Protein AF-A0A8X6YW77-F1 (afdb_monomer_lite)

Foldseek 3Di:
DVAAQLNVQVVVCVVVV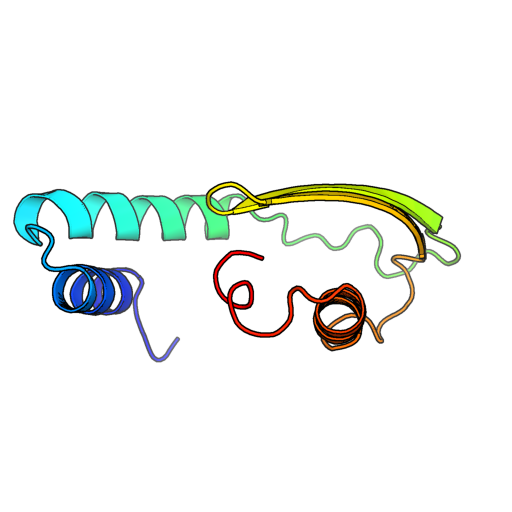HDSVPGSVVRRVVVVVVVVPPDPDPVPQPDPFQKDKDWDWDDDDPDTDTDIDIDGPNDPPPPVVVLVVCVVVVNNPPCPVVD

pLDDT: mean 78.84, std 16.11, range [38.5, 97.5]

Structure (mmCIF, N/CA/C/O backbone):
data_AF-A0A8X6YW77-F1
#
_entry.id   AF-A0A8X6YW77-F1
#
loop_
_atom_site.group_PDB
_atom_site.id
_atom_site.type_symbol
_atom_site.label_atom_id
_atom_site.label_alt_id
_atom_site.label_comp_id
_atom_site.label_asym_id
_atom_site.label_entity_id
_atom_site.label_seq_id
_atom_site.pdbx_PDB_ins_code
_atom_site.Cartn_x
_atom_site.Cartn_y
_atom_site.Cartn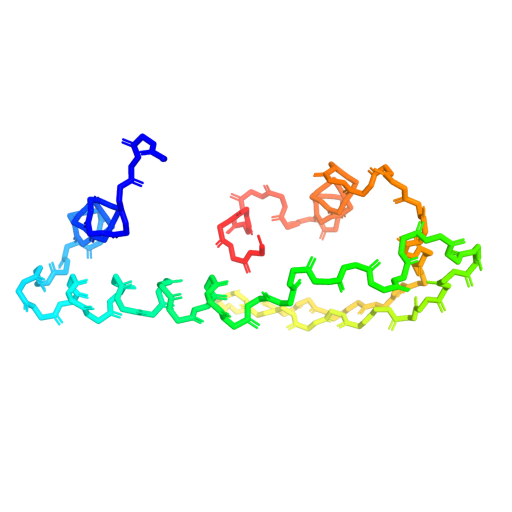_z
_atom_site.occupancy
_atom_site.B_iso_or_equiv
_atom_site.auth_seq_id
_atom_site.auth_comp_id
_atom_site.auth_asym_id
_atom_site.auth_atom_id
_atom_site.pdbx_PDB_model_num
ATOM 1 N N . SER A 1 1 ? 1.905 16.023 9.428 1.00 56.31 1 SER A N 1
ATOM 2 C CA . SER A 1 1 ? 0.939 15.351 8.540 1.00 56.31 1 SER A CA 1
ATOM 3 C C . SER A 1 1 ? -0.463 15.695 9.010 1.00 56.31 1 SER A C 1
ATOM 5 O O . SER A 1 1 ? -0.633 15.835 10.214 1.00 56.31 1 SER A O 1
ATOM 7 N N . LEU A 1 2 ? -1.422 15.894 8.102 1.00 80.44 2 LEU A N 1
ATOM 8 C CA . LEU A 1 2 ? -2.804 16.277 8.447 1.00 80.44 2 LEU A CA 1
ATOM 9 C C . LEU A 1 2 ? -3.662 15.090 8.928 1.00 80.44 2 LEU A C 1
ATOM 11 O O . LEU A 1 2 ? -4.715 15.318 9.507 1.00 80.44 2 LEU A O 1
ATOM 15 N N . ILE A 1 3 ? -3.201 13.854 8.708 1.00 90.88 3 ILE A N 1
ATOM 16 C CA . ILE A 1 3 ? -3.875 12.609 9.101 1.00 90.88 3 ILE A CA 1
ATOM 17 C C . ILE A 1 3 ? -2.856 11.716 9.820 1.00 90.88 3 ILE A C 1
ATOM 19 O O . ILE A 1 3 ? -1.721 11.576 9.345 1.00 90.88 3 ILE A O 1
ATOM 23 N N . THR A 1 4 ? -3.231 11.142 10.965 1.00 94.88 4 THR A N 1
ATOM 24 C CA . THR A 1 4 ? -2.408 10.161 11.692 1.00 94.88 4 THR A CA 1
ATOM 25 C C . THR A 1 4 ? -2.695 8.728 11.221 1.00 94.88 4 THR A C 1
ATOM 27 O O . THR A 1 4 ? -3.786 8.458 10.715 1.00 94.88 4 THR A O 1
ATOM 30 N N . PRO A 1 5 ? -1.753 7.778 11.394 1.00 95.06 5 PRO A N 1
ATOM 31 C CA . PRO A 1 5 ? -2.000 6.363 11.106 1.00 95.06 5 PRO A CA 1
ATOM 32 C C . PRO A 1 5 ? -3.250 5.802 11.794 1.00 95.06 5 PRO A C 1
ATOM 34 O O . PRO A 1 5 ? -3.942 4.972 11.219 1.00 95.06 5 PRO A O 1
ATOM 37 N N . GLU A 1 6 ? -3.560 6.281 12.998 1.00 96.81 6 GLU A N 1
ATOM 38 C CA . GLU A 1 6 ? -4.744 5.886 13.761 1.00 96.81 6 GLU A CA 1
ATOM 39 C C . GLU A 1 6 ? -6.033 6.393 13.102 1.00 96.81 6 GLU A C 1
ATOM 41 O O . GLU A 1 6 ? -6.948 5.608 12.893 1.00 96.81 6 GLU A O 1
ATOM 46 N N . GLN A 1 7 ? -6.076 7.660 12.676 1.00 95.69 7 GLN A N 1
ATOM 47 C CA . GLN A 1 7 ? -7.232 8.230 11.967 1.00 95.69 7 GLN A CA 1
ATOM 48 C C . GLN A 1 7 ? -7.493 7.527 10.626 1.00 95.69 7 GLN A C 1
ATOM 50 O O . GLN A 1 7 ? -8.641 7.301 10.238 1.00 95.69 7 GLN A O 1
ATOM 55 N N . PHE A 1 8 ? -6.424 7.152 9.917 1.00 95.31 8 PHE A N 1
ATOM 56 C CA . PHE A 1 8 ? -6.536 6.331 8.713 1.00 95.31 8 PHE A CA 1
ATOM 57 C C . PHE A 1 8 ? -7.075 4.931 9.036 1.00 95.31 8 PHE A C 1
ATOM 59 O O . PHE A 1 8 ? -7.979 4.449 8.360 1.00 95.31 8 PHE A O 1
ATOM 66 N N . ALA A 1 9 ? -6.543 4.286 10.078 1.00 95.69 9 ALA A N 1
ATOM 67 C CA . ALA A 1 9 ? -6.954 2.948 10.482 1.00 95.69 9 ALA A CA 1
ATOM 68 C C . ALA A 1 9 ? -8.411 2.892 10.968 1.00 95.69 9 ALA A C 1
ATOM 70 O O . ALA A 1 9 ? -9.089 1.909 10.686 1.00 95.69 9 ALA A O 1
ATOM 71 N N . GLU A 1 10 ? -8.897 3.927 11.659 1.00 96.69 10 GLU A N 1
ATOM 72 C CA . GLU A 1 10 ? -10.306 4.069 12.050 1.00 96.69 10 GLU A CA 1
ATOM 73 C C . GLU A 1 10 ? -11.212 4.112 10.817 1.00 96.69 10 GLU A C 1
ATOM 75 O O . GLU A 1 10 ? -12.107 3.283 10.693 1.00 96.69 10 GLU A O 1
ATOM 80 N N . THR A 1 11 ? -10.906 4.992 9.858 1.00 95.38 11 THR A N 1
ATOM 81 C CA . THR A 1 11 ? -11.675 5.107 8.606 1.00 95.38 11 THR A CA 1
ATOM 82 C C . THR A 1 11 ? -11.670 3.789 7.823 1.00 95.38 11 THR A C 1
ATOM 84 O O . THR A 1 11 ? -12.705 3.346 7.340 1.00 95.38 11 THR A O 1
ATOM 87 N N . LEU A 1 12 ? -10.516 3.117 7.744 1.00 93.38 12 LEU A N 1
ATOM 88 C CA . LEU A 1 12 ? -10.389 1.824 7.072 1.00 93.38 12 LEU A CA 1
ATOM 89 C C . LEU A 1 12 ? -11.200 0.717 7.762 1.00 93.38 12 LEU A C 1
ATOM 91 O O . LEU A 1 12 ? -11.740 -0.156 7.085 1.00 93.38 12 LEU A O 1
ATOM 95 N N . CYS A 1 13 ? -11.261 0.716 9.097 1.00 95.06 13 CYS A N 1
ATOM 96 C CA . CYS A 1 13 ? -12.082 -0.245 9.829 1.00 95.06 13 CYS A CA 1
ATOM 97 C C . CYS A 1 13 ? -13.572 0.014 9.602 1.00 95.06 13 CYS A C 1
ATOM 99 O O . CYS A 1 13 ? -14.308 -0.952 9.420 1.00 95.06 13 CYS A O 1
ATOM 101 N N . ASP A 1 14 ? -13.990 1.280 9.561 1.00 95.62 14 ASP A N 1
ATOM 102 C CA . ASP A 1 14 ? -15.373 1.661 9.265 1.00 95.62 14 ASP A CA 1
ATOM 103 C C . ASP A 1 14 ? -15.773 1.260 7.833 1.00 95.62 14 ASP A C 1
ATOM 105 O O . ASP A 1 14 ? -16.817 0.643 7.643 1.00 95.62 14 ASP A O 1
ATOM 109 N N . ASP A 1 15 ? -14.926 1.517 6.829 1.00 94.94 15 ASP A N 1
ATOM 110 C CA . ASP A 1 15 ? -15.203 1.178 5.421 1.00 94.94 15 ASP A CA 1
ATOM 111 C C . ASP A 1 15 ? -15.303 -0.338 5.160 1.00 94.94 15 ASP A C 1
ATOM 113 O O . ASP A 1 15 ? -15.968 -0.776 4.217 1.00 94.94 15 ASP A O 1
ATOM 117 N N . LEU A 1 16 ? -14.598 -1.145 5.960 1.00 93.31 16 LEU A N 1
ATOM 118 C CA . LEU A 1 16 ? -14.513 -2.602 5.815 1.00 93.31 16 LEU A CA 1
ATOM 119 C C . LEU A 1 16 ? -15.343 -3.371 6.856 1.00 93.31 16 LEU A C 1
ATOM 121 O O . LEU A 1 16 ? -15.238 -4.599 6.912 1.00 93.31 16 LEU A O 1
ATOM 125 N N . ASP A 1 17 ? -16.130 -2.674 7.681 1.00 94.44 17 ASP A N 1
ATOM 126 C CA . ASP A 1 17 ? -16.919 -3.243 8.781 1.00 94.44 17 ASP A CA 1
ATOM 127 C C . ASP A 1 17 ? -16.081 -4.119 9.753 1.00 94.44 17 ASP A C 1
ATOM 129 O O . ASP A 1 17 ? -16.495 -5.202 10.183 1.00 94.44 17 ASP A O 1
ATOM 133 N N . LEU A 1 18 ? -14.868 -3.671 10.107 1.00 93.00 18 LEU A N 1
ATOM 134 C CA . LEU A 1 18 ? -13.938 -4.387 10.995 1.00 93.00 18 LEU A CA 1
ATOM 135 C C . LEU A 1 18 ? -14.020 -3.903 12.457 1.00 93.00 18 LEU A C 1
ATOM 137 O O . LEU A 1 18 ? -14.194 -2.713 12.699 1.00 93.00 18 LEU A O 1
ATOM 141 N N . PRO A 1 19 ? -13.798 -4.773 13.467 1.00 95.31 19 PRO A N 1
ATOM 142 C CA . PRO A 1 19 ? -13.767 -4.373 14.880 1.00 95.31 19 PRO A CA 1
ATOM 143 C C . PRO A 1 19 ? -12.624 -3.383 15.215 1.00 95.31 19 PRO A C 1
ATOM 145 O O . PRO A 1 19 ? -11.465 -3.800 15.339 1.00 95.31 19 PRO A O 1
ATOM 148 N N . PRO A 1 20 ? -12.897 -2.088 15.468 1.00 92.94 20 PRO A N 1
ATOM 149 C CA . PRO A 1 20 ? -11.839 -1.077 15.559 1.00 92.94 20 PRO A CA 1
ATOM 150 C C . PRO A 1 20 ? -10.903 -1.305 16.753 1.00 92.94 20 PRO A C 1
ATOM 152 O O . PRO A 1 20 ? -9.690 -1.150 16.633 1.00 92.94 20 PRO A O 1
ATOM 155 N N . LEU A 1 21 ? -11.434 -1.785 17.885 1.00 94.44 21 LEU A N 1
ATOM 156 C CA . LEU A 1 21 ? -10.648 -2.094 19.088 1.00 94.44 21 LEU A CA 1
ATOM 157 C C . LEU A 1 21 ? -9.564 -3.157 18.852 1.00 94.44 21 LEU A C 1
ATOM 159 O O . LEU A 1 21 ? -8.563 -3.179 19.565 1.00 94.44 21 LEU A O 1
ATOM 163 N N . SER A 1 22 ? -9.766 -4.045 17.877 1.00 92.50 22 SER A N 1
ATOM 164 C CA . SER A 1 22 ? -8.822 -5.116 17.553 1.00 92.50 22 SER A CA 1
ATOM 165 C C . SER A 1 22 ? -7.848 -4.720 16.445 1.00 92.50 22 SER A C 1
ATOM 167 O O . SER A 1 22 ? -6.688 -5.123 16.491 1.00 92.50 22 SER A O 1
ATOM 169 N N . PHE A 1 23 ? -8.301 -3.945 15.458 1.00 94.50 23 PHE A N 1
ATOM 170 C CA . PHE A 1 23 ? -7.547 -3.714 14.224 1.00 94.50 23 PHE A CA 1
ATOM 171 C C . PHE A 1 23 ? -6.831 -2.362 14.173 1.00 94.50 23 PHE A C 1
ATOM 173 O O . PHE A 1 23 ? -5.710 -2.308 13.665 1.00 94.50 23 PHE A O 1
ATOM 180 N N . VAL A 1 24 ? -7.396 -1.296 14.753 1.00 97.06 24 VAL A N 1
ATOM 181 C CA . VAL A 1 24 ? -6.794 0.051 14.709 1.00 97.06 24 VAL A CA 1
ATOM 182 C C . VAL A 1 24 ? -5.359 0.072 15.255 1.00 97.06 24 VAL A C 1
ATOM 184 O O . VAL A 1 24 ? -4.479 0.571 14.547 1.00 97.06 24 VAL A O 1
ATOM 187 N N . PRO A 1 25 ? -5.050 -0.515 16.435 1.00 97.50 25 PRO A N 1
ATOM 188 C CA . PRO A 1 25 ? -3.688 -0.487 16.969 1.00 97.50 25 PRO A CA 1
ATOM 189 C C . PRO A 1 25 ? -2.686 -1.218 16.068 1.00 97.50 25 PRO A C 1
ATOM 191 O O . PRO A 1 25 ? -1.579 -0.729 15.845 1.00 97.50 25 PRO A O 1
ATOM 194 N N . ALA A 1 26 ? -3.083 -2.369 15.518 1.00 95.19 26 ALA A N 1
ATOM 195 C CA . ALA A 1 26 ? -2.224 -3.192 14.672 1.00 95.19 26 ALA A CA 1
ATOM 196 C C . ALA A 1 26 ? -1.937 -2.522 13.318 1.00 95.19 26 ALA A C 1
ATOM 198 O O . ALA A 1 26 ? -0.789 -2.503 12.872 1.00 95.19 26 ALA A O 1
ATOM 199 N N . ILE A 1 27 ? -2.957 -1.930 12.686 1.00 95.94 27 ILE A N 1
ATOM 200 C CA . ILE A 1 27 ? -2.816 -1.203 11.416 1.00 95.94 27 ILE A CA 1
ATOM 201 C C . ILE A 1 27 ? -1.926 0.027 11.615 1.00 95.94 27 ILE A C 1
ATOM 203 O O . ILE A 1 27 ? -0.947 0.204 10.889 1.00 95.94 27 ILE A O 1
ATOM 207 N N . ALA A 1 28 ? -2.212 0.845 12.632 1.00 96.44 28 ALA A N 1
ATOM 208 C CA . ALA A 1 28 ? -1.435 2.047 12.921 1.00 96.44 28 ALA A CA 1
ATOM 209 C C . ALA A 1 28 ? 0.035 1.722 13.232 1.00 96.44 28 ALA A C 1
ATOM 211 O O . ALA A 1 28 ? 0.941 2.387 12.722 1.00 96.44 28 ALA A O 1
ATOM 212 N N . GLN A 1 29 ? 0.287 0.669 14.017 1.00 96.12 29 GLN A N 1
ATOM 213 C CA . GLN A 1 29 ? 1.642 0.207 14.306 1.00 96.12 29 GLN A CA 1
ATOM 214 C C . GLN A 1 29 ? 2.362 -0.276 13.044 1.00 96.12 29 GLN A C 1
ATOM 216 O O . GLN A 1 29 ? 3.523 0.076 12.843 1.00 96.12 29 GLN A O 1
ATOM 221 N N . SER A 1 30 ? 1.684 -1.033 12.177 1.00 95.94 30 SER A N 1
ATOM 222 C CA . SER A 1 30 ? 2.268 -1.510 10.921 1.00 95.94 30 SER A CA 1
ATOM 223 C C . SER A 1 30 ? 2.664 -0.356 9.996 1.00 95.94 30 SER A C 1
ATOM 225 O O . SER A 1 30 ? 3.765 -0.364 9.449 1.00 95.94 30 SER A O 1
ATOM 227 N N . ILE A 1 31 ? 1.815 0.671 9.872 1.00 94.88 31 ILE A N 1
ATOM 228 C CA . ILE A 1 31 ? 2.116 1.872 9.079 1.00 94.88 31 ILE A CA 1
ATOM 229 C C . ILE A 1 31 ? 3.371 2.567 9.615 1.00 94.88 31 ILE A C 1
ATOM 231 O O . ILE A 1 31 ? 4.275 2.885 8.848 1.00 94.88 31 ILE A O 1
ATOM 235 N N . ARG A 1 32 ? 3.458 2.773 10.935 1.00 93.81 32 ARG A N 1
ATOM 236 C CA . ARG A 1 32 ? 4.623 3.417 11.566 1.00 93.81 32 ARG A CA 1
ATOM 237 C C . ARG A 1 32 ? 5.901 2.621 11.330 1.00 93.81 32 ARG A C 1
AT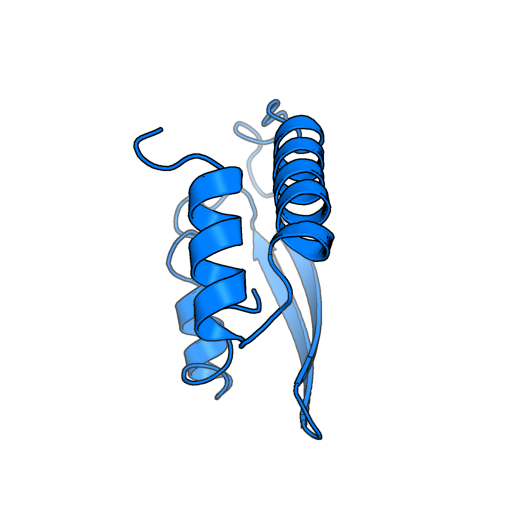OM 239 O O . ARG A 1 32 ? 6.890 3.191 10.894 1.00 93.81 32 ARG A O 1
ATOM 246 N N . GLN A 1 33 ? 5.851 1.304 11.530 1.00 94.25 33 GLN A N 1
ATOM 247 C CA . GLN A 1 33 ? 6.994 0.422 11.290 1.00 94.25 33 GLN A CA 1
ATOM 248 C C . GLN A 1 33 ? 7.488 0.489 9.843 1.00 94.25 33 GLN A C 1
ATOM 250 O O . GLN A 1 33 ? 8.692 0.502 9.620 1.00 94.25 33 GLN A O 1
ATOM 255 N N . GLN A 1 34 ? 6.581 0.545 8.866 1.00 92.12 34 GLN A N 1
ATOM 256 C CA . GLN A 1 34 ? 6.955 0.648 7.455 1.00 92.12 34 GLN A CA 1
ATOM 257 C C . GLN A 1 34 ? 7.561 2.012 7.109 1.00 92.12 34 GLN A C 1
ATOM 259 O O . GLN A 1 34 ? 8.524 2.063 6.350 1.00 92.12 34 GLN A O 1
ATOM 264 N N . ILE A 1 35 ? 7.036 3.100 7.683 1.00 89.75 35 ILE A N 1
ATOM 265 C CA . ILE A 1 35 ? 7.604 4.447 7.518 1.00 89.75 35 ILE A CA 1
ATOM 266 C C . ILE A 1 35 ? 9.008 4.511 8.128 1.00 89.75 35 ILE A C 1
ATOM 268 O O . ILE A 1 35 ? 9.926 4.997 7.477 1.00 89.75 35 ILE A O 1
ATOM 272 N N . ASP A 1 36 ? 9.185 3.989 9.342 1.00 89.06 36 ASP A N 1
ATOM 273 C CA . ASP A 1 36 ? 10.470 4.009 10.048 1.00 89.06 36 ASP A CA 1
ATOM 274 C C . ASP A 1 36 ? 11.510 3.083 9.391 1.00 89.06 36 ASP A C 1
ATOM 276 O O . ASP A 1 36 ? 12.707 3.358 9.435 1.00 89.06 36 ASP A O 1
ATOM 280 N N . ALA A 1 37 ? 11.066 1.981 8.777 1.00 88.12 37 ALA A N 1
ATOM 281 C CA . ALA A 1 37 ? 11.929 1.051 8.052 1.00 88.12 37 ALA A CA 1
ATOM 282 C C . ALA A 1 37 ? 12.286 1.525 6.634 1.00 88.12 37 ALA A C 1
ATOM 284 O O . ALA A 1 37 ? 13.181 0.943 6.014 1.00 88.12 37 ALA A O 1
ATOM 285 N N . PHE A 1 38 ? 11.594 2.535 6.096 1.00 82.94 38 PHE A N 1
ATOM 286 C CA . PHE A 1 38 ? 11.883 3.052 4.765 1.00 82.94 38 PHE A CA 1
ATOM 287 C C . PHE A 1 38 ? 13.217 3.817 4.786 1.00 82.94 38 PHE A C 1
ATOM 289 O O . PHE A 1 38 ? 13.350 4.788 5.534 1.00 82.94 38 PHE A O 1
ATOM 296 N N . PRO A 1 39 ? 14.219 3.413 3.984 1.00 75.25 39 PRO A N 1
ATOM 297 C CA . PRO A 1 39 ? 15.509 4.084 3.974 1.00 75.25 39 PRO A CA 1
ATOM 298 C C . PRO A 1 39 ? 15.347 5.516 3.450 1.00 75.25 39 PRO A C 1
ATOM 300 O O . PRO A 1 39 ? 14.965 5.733 2.304 1.00 75.25 39 PRO A O 1
ATOM 303 N N . THR A 1 40 ? 15.645 6.500 4.294 1.00 64.81 40 THR A N 1
ATOM 304 C CA . THR A 1 40 ? 15.639 7.929 3.937 1.00 64.81 40 THR A CA 1
ATOM 305 C C . THR A 1 40 ? 16.871 8.354 3.145 1.00 64.81 40 THR A C 1
ATOM 307 O O . THR A 1 40 ? 16.853 9.408 2.510 1.00 64.81 40 THR A O 1
ATOM 310 N N . ASP A 1 41 ? 17.932 7.547 3.159 1.00 61.62 41 ASP A N 1
ATOM 311 C CA . ASP A 1 41 ? 19.150 7.832 2.413 1.00 61.62 41 ASP A CA 1
ATOM 312 C C . ASP A 1 41 ? 19.002 7.382 0.957 1.00 61.62 41 ASP A C 1
ATOM 314 O O . ASP A 1 41 ? 19.221 6.220 0.603 1.00 61.62 41 ASP A O 1
ATOM 318 N N . ASN A 1 42 ? 18.691 8.336 0.080 1.00 60.06 42 ASN A N 1
ATOM 319 C CA . ASN A 1 42 ? 18.820 8.166 -1.363 1.00 60.06 42 ASN A CA 1
ATOM 320 C C . ASN A 1 42 ? 20.304 8.207 -1.773 1.00 60.06 42 ASN A C 1
ATOM 322 O O . ASN A 1 42 ? 20.738 9.089 -2.508 1.00 60.06 42 ASN A O 1
ATOM 326 N N . LEU A 1 43 ? 21.092 7.210 -1.350 1.00 57.72 43 LEU A N 1
ATOM 327 C CA . LEU A 1 43 ? 22.512 7.030 -1.731 1.00 57.72 43 LEU A CA 1
ATOM 328 C C . LEU A 1 43 ? 22.737 6.941 -3.255 1.00 57.72 43 LEU A C 1
ATOM 330 O O . LEU A 1 43 ? 23.867 6.953 -3.736 1.00 57.72 43 LEU A O 1
ATOM 334 N N . LEU A 1 44 ? 21.645 6.818 -4.001 1.00 61.06 44 LEU A N 1
ATOM 335 C CA . LEU A 1 44 ? 21.569 6.582 -5.429 1.00 61.06 44 LEU A CA 1
ATOM 336 C C . LEU A 1 44 ? 21.179 7.840 -6.229 1.00 61.06 44 LEU A C 1
ATOM 338 O O . LEU A 1 44 ? 21.289 7.812 -7.448 1.00 61.06 44 LEU A O 1
ATOM 342 N N . GLU A 1 45 ? 20.771 8.946 -5.594 1.00 62.75 45 GLU A N 1
ATOM 343 C CA . GLU A 1 45 ? 20.194 10.115 -6.291 1.00 62.75 45 GLU A CA 1
ATOM 344 C C . GLU A 1 45 ? 21.139 10.820 -7.283 1.00 62.75 45 GLU A C 1
ATOM 346 O O . GLU A 1 45 ? 20.673 11.501 -8.199 1.00 62.75 45 GLU A O 1
ATOM 351 N N . GLU A 1 46 ? 22.454 10.654 -7.123 1.00 64.44 46 GLU A N 1
ATOM 352 C CA . GLU A 1 46 ? 23.472 11.316 -7.951 1.00 64.44 46 GLU A CA 1
ATOM 353 C C . GLU A 1 46 ? 24.128 10.393 -8.988 1.00 64.44 46 GLU A C 1
ATOM 355 O O . GLU A 1 46 ? 24.932 10.849 -9.804 1.00 64.44 46 GLU A O 1
ATOM 360 N N . GLN A 1 47 ? 23.806 9.097 -8.989 1.00 66.25 47 GLN A N 1
ATOM 361 C CA . GLN A 1 47 ? 24.394 8.164 -9.948 1.00 66.25 47 GLN A CA 1
ATOM 362 C C . GLN A 1 47 ? 23.562 8.114 -11.234 1.00 66.25 47 GLN A C 1
ATOM 364 O O . GLN A 1 47 ? 22.359 7.861 -11.216 1.00 66.25 47 GLN A O 1
ATOM 369 N N . ALA A 1 48 ? 24.227 8.341 -12.365 1.00 74.44 48 ALA A N 1
ATOM 370 C CA . ALA A 1 48 ? 23.633 8.171 -13.685 1.00 74.44 48 ALA A CA 1
ATOM 371 C C . ALA A 1 48 ? 23.544 6.683 -14.066 1.00 74.44 48 ALA A C 1
ATOM 373 O O . ALA A 1 48 ? 24.426 5.908 -13.700 1.00 74.44 48 ALA A O 1
ATOM 374 N N . ASP A 1 49 ? 22.527 6.329 -14.858 1.00 78.62 49 ASP A N 1
ATOM 375 C CA . ASP A 1 49 ? 22.317 4.993 -15.440 1.00 78.62 49 ASP A CA 1
ATOM 376 C C . ASP A 1 49 ? 22.125 3.884 -14.388 1.00 78.62 49 ASP A C 1
ATOM 378 O O . ASP A 1 49 ? 22.993 3.047 -14.138 1.00 78.62 49 ASP A O 1
ATOM 382 N N . GLN A 1 50 ? 20.949 3.881 -13.756 1.00 83.44 50 GLN A N 1
ATOM 383 C CA . GLN A 1 50 ? 20.558 2.911 -12.730 1.00 83.44 50 GLN A CA 1
ATOM 384 C C . GLN A 1 50 ? 19.531 1.928 -13.280 1.00 83.44 50 GLN A C 1
ATOM 386 O O . GLN A 1 50 ? 18.451 1.733 -12.709 1.00 83.44 50 GLN A O 1
ATOM 391 N N . ARG A 1 51 ? 19.852 1.333 -14.431 1.00 87.75 51 ARG A N 1
ATOM 392 C CA . ARG A 1 51 ? 18.973 0.371 -15.090 1.00 87.75 51 ARG A CA 1
ATOM 39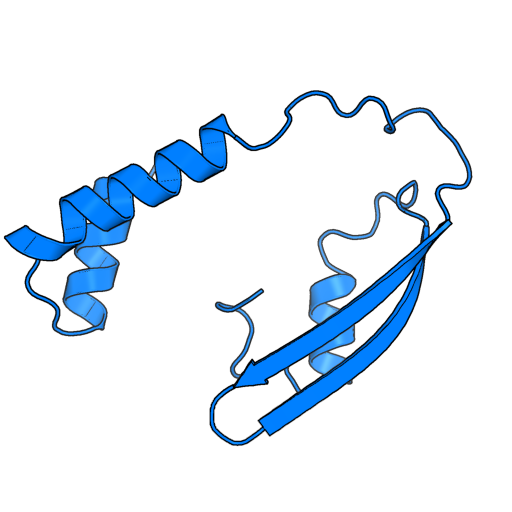3 C C . ARG A 1 51 ? 18.894 -0.933 -14.309 1.00 87.75 51 ARG A C 1
ATOM 395 O O . ARG A 1 51 ? 19.884 -1.629 -14.095 1.00 87.75 51 ARG A O 1
ATOM 402 N N . VAL A 1 52 ? 17.681 -1.278 -13.907 1.00 87.75 52 VAL A N 1
ATOM 403 C CA . VAL A 1 52 ? 17.325 -2.515 -13.221 1.00 87.75 52 VAL A CA 1
ATOM 404 C C . VAL A 1 52 ? 16.191 -3.192 -13.967 1.00 87.75 52 VAL A C 1
ATOM 406 O O . VAL A 1 52 ? 15.370 -2.540 -14.606 1.00 87.75 52 VAL A O 1
ATOM 409 N N . ILE A 1 53 ? 16.112 -4.515 -13.874 1.00 89.31 53 ILE A N 1
ATOM 410 C CA . ILE A 1 53 ? 14.970 -5.241 -14.418 1.00 89.31 53 ILE A CA 1
ATOM 411 C C . ILE A 1 53 ? 13.980 -5.520 -13.293 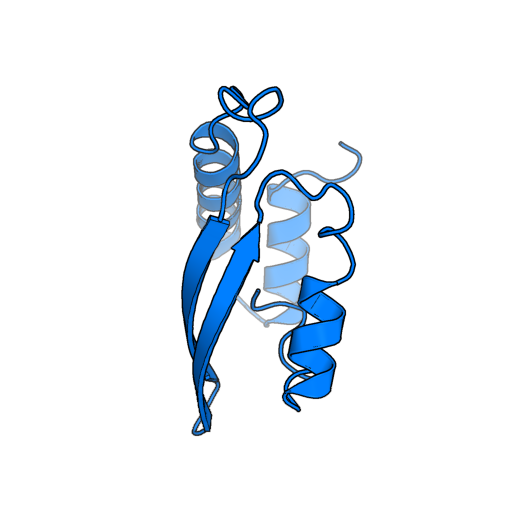1.00 89.31 53 ILE A C 1
ATOM 413 O O . ILE A 1 53 ? 14.260 -6.309 -12.389 1.00 89.31 53 ILE A O 1
ATOM 417 N N . LEU A 1 54 ? 12.811 -4.892 -13.373 1.00 85.50 54 LEU A N 1
ATOM 418 C CA . LEU A 1 54 ? 11.714 -5.107 -12.443 1.00 85.50 54 LEU A CA 1
ATOM 419 C C . LEU A 1 54 ? 10.865 -6.281 -12.921 1.00 85.50 54 LEU A C 1
ATOM 421 O O . LEU A 1 54 ? 10.474 -6.352 -14.086 1.00 85.50 54 LEU A O 1
ATOM 425 N N . LYS A 1 55 ? 10.583 -7.209 -12.006 1.00 88.44 55 LYS A N 1
ATOM 426 C CA . LYS A 1 55 ? 9.692 -8.351 -12.227 1.00 88.44 55 LYS A CA 1
ATOM 427 C C . LYS A 1 55 ? 8.458 -8.166 -11.359 1.00 88.44 55 LYS A C 1
ATOM 429 O O . LYS A 1 55 ? 8.572 -8.136 -10.137 1.00 88.44 55 LYS A O 1
ATOM 434 N N . LEU A 1 56 ? 7.297 -8.038 -11.986 1.00 85.19 56 LEU A N 1
ATOM 435 C CA . LEU A 1 56 ? 6.017 -7.902 -11.305 1.00 85.19 56 LEU A CA 1
ATO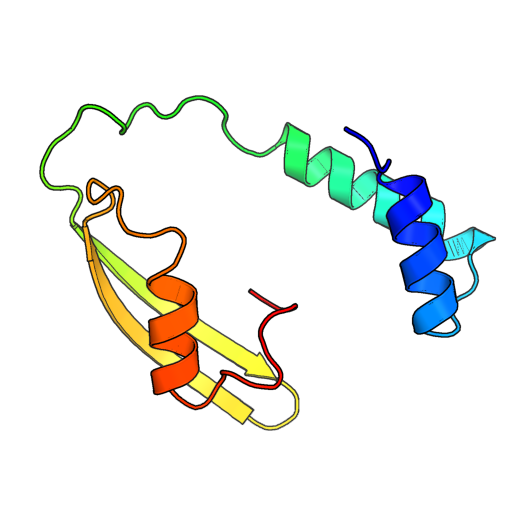M 436 C C . LEU A 1 56 ? 5.322 -9.258 -11.243 1.00 85.19 56 LEU A C 1
ATOM 438 O O . LEU A 1 56 ? 5.221 -9.959 -12.249 1.00 85.19 56 LEU A O 1
ATOM 442 N N . ASN A 1 57 ? 4.826 -9.607 -10.060 1.00 86.50 57 ASN A N 1
ATOM 443 C CA . ASN A 1 57 ? 3.988 -10.779 -9.850 1.00 86.50 57 ASN A CA 1
ATOM 444 C C . ASN A 1 57 ? 2.812 -10.391 -8.946 1.00 86.50 57 ASN A C 1
ATOM 446 O O . ASN A 1 57 ? 2.918 -10.412 -7.720 1.00 86.50 57 ASN A O 1
ATOM 450 N N . ILE A 1 58 ? 1.719 -9.951 -9.567 1.00 84.12 58 ILE A N 1
ATOM 451 C CA . ILE A 1 58 ? 0.567 -9.352 -8.889 1.00 84.12 58 ILE A CA 1
ATOM 452 C C . ILE A 1 58 ? -0.610 -10.321 -8.965 1.00 84.12 58 ILE A C 1
ATOM 454 O O . ILE A 1 58 ? -0.972 -10.780 -10.046 1.00 84.12 58 ILE A O 1
ATOM 458 N N . HIS A 1 59 ? -1.232 -10.589 -7.818 1.00 81.38 59 HIS A N 1
ATOM 459 C CA . HIS A 1 59 ? -2.401 -11.459 -7.700 1.00 81.38 59 HIS A CA 1
ATOM 460 C C . HIS A 1 59 ? -3.579 -10.674 -7.132 1.00 81.38 59 HIS A C 1
ATOM 462 O O . HIS A 1 59 ? -3.469 -10.114 -6.043 1.00 81.38 59 HIS A O 1
ATOM 468 N N . VAL A 1 60 ? -4.713 -10.659 -7.837 1.00 79.75 60 VAL A N 1
ATOM 469 C CA . VAL A 1 60 ? -5.966 -10.071 -7.338 1.00 79.75 60 VAL A CA 1
ATOM 470 C C . VAL A 1 60 ? -7.149 -10.941 -7.733 1.00 79.75 60 VAL A C 1
ATOM 472 O O . VAL A 1 60 ? -7.462 -11.119 -8.913 1.00 79.75 60 VAL A O 1
ATOM 475 N N . GLY A 1 61 ? -7.835 -11.475 -6.720 1.00 80.88 61 GLY A N 1
ATOM 476 C CA . GLY A 1 61 ? -8.882 -12.473 -6.919 1.00 80.88 61 GLY A CA 1
ATOM 477 C C . GLY A 1 61 ? -8.341 -13.668 -7.706 1.00 80.88 61 GLY A C 1
ATOM 478 O O . GLY A 1 61 ? -7.353 -14.277 -7.310 1.00 80.88 61 GLY A O 1
ATOM 479 N N . ASN A 1 62 ? -8.965 -13.960 -8.848 1.00 81.69 62 ASN A N 1
ATOM 480 C CA . ASN A 1 62 ? -8.579 -15.069 -9.729 1.00 81.69 62 ASN A CA 1
ATOM 481 C C . ASN A 1 62 ? -7.665 -14.633 -10.890 1.00 81.69 62 ASN A C 1
ATOM 483 O O . ASN A 1 62 ? -7.466 -15.400 -11.830 1.00 81.69 62 ASN A O 1
ATOM 487 N N . ILE A 1 63 ? -7.172 -13.391 -10.878 1.00 79.44 63 ILE A N 1
ATOM 488 C CA . ILE A 1 63 ? -6.331 -12.832 -11.938 1.00 79.44 63 ILE A CA 1
ATOM 489 C C . ILE A 1 63 ? -4.896 -12.730 -11.423 1.00 79.44 63 ILE A C 1
ATOM 491 O O . ILE A 1 63 ? -4.649 -12.135 -10.372 1.00 79.44 63 ILE A O 1
ATOM 495 N N . SER A 1 64 ? -3.960 -13.262 -12.207 1.00 84.56 64 SER A N 1
ATOM 496 C CA . SER A 1 64 ? -2.522 -13.112 -11.993 1.00 84.56 64 SER A CA 1
ATOM 497 C C . SER A 1 64 ? -1.909 -12.339 -13.153 1.00 84.56 64 SER A C 1
ATOM 499 O O . SER A 1 64 ? -2.096 -12.705 -14.314 1.00 84.56 64 SER A O 1
ATOM 501 N N . LEU A 1 65 ? -1.153 -11.294 -12.834 1.00 83.06 65 LEU A N 1
ATOM 502 C CA . LEU A 1 65 ? -0.297 -10.582 -13.772 1.00 83.06 65 LEU A CA 1
ATOM 503 C C . LEU A 1 65 ? 1.159 -10.933 -13.473 1.00 83.06 65 LEU A C 1
ATOM 505 O O . LEU A 1 65 ? 1.650 -10.678 -12.373 1.00 83.06 65 LEU A O 1
ATOM 509 N N . VAL A 1 66 ? 1.850 -11.445 -14.487 1.00 88.56 66 VAL A N 1
ATOM 510 C CA . VAL A 1 66 ? 3.299 -11.639 -14.465 1.00 88.56 66 VAL A CA 1
ATOM 511 C C . VAL A 1 66 ? 3.898 -10.817 -15.597 1.00 88.56 66 VAL A C 1
ATOM 513 O O . VAL A 1 66 ? 3.571 -11.051 -16.758 1.00 88.56 66 VAL A O 1
ATOM 516 N N . ASP A 1 67 ? 4.746 -9.850 -15.255 1.00 86.19 67 ASP A N 1
ATOM 517 C CA . ASP A 1 67 ? 5.393 -8.961 -16.224 1.00 86.19 67 ASP A CA 1
ATOM 518 C C . ASP A 1 67 ? 6.852 -8.688 -15.833 1.00 86.19 67 ASP A C 1
ATOM 520 O O . ASP A 1 67 ? 7.258 -8.868 -14.680 1.00 86.19 67 ASP A O 1
ATOM 524 N N . GLN A 1 68 ? 7.654 -8.262 -16.803 1.00 89.88 68 GLN A N 1
ATOM 525 C CA . GLN A 1 68 ? 9.047 -7.898 -16.622 1.00 89.88 68 GLN A CA 1
ATOM 526 C C . GLN A 1 68 ? 9.426 -6.759 -17.567 1.00 89.88 68 GLN A C 1
ATOM 528 O O . GLN A 1 68 ? 9.266 -6.868 -18.781 1.00 89.88 68 GLN A O 1
ATOM 533 N N . PHE A 1 69 ? 10.006 -5.693 -17.019 1.00 85.06 69 PHE A N 1
ATOM 534 C CA . PHE A 1 69 ? 10.512 -4.574 -17.811 1.00 85.06 69 PHE A CA 1
ATOM 535 C C . PHE A 1 69 ? 11.799 -3.998 -17.220 1.00 85.06 69 PHE A C 1
ATOM 537 O O . PHE A 1 69 ? 12.066 -4.106 -16.024 1.00 85.06 69 PHE A O 1
ATOM 544 N N . GLU A 1 70 ? 12.606 -3.392 -18.083 1.00 88.69 70 GLU A N 1
ATOM 545 C CA . GLU A 1 70 ? 13.804 -2.651 -17.695 1.00 88.69 70 GLU A CA 1
ATOM 546 C C . GLU A 1 70 ? 13.432 -1.217 -17.299 1.00 88.69 70 GLU A C 1
ATOM 548 O O . GLU A 1 70 ? 12.592 -0.584 -17.943 1.00 88.69 70 GLU A O 1
ATOM 553 N N . TRP A 1 71 ? 14.037 -0.722 -16.223 1.00 84.00 71 TRP A N 1
ATOM 554 C CA . TRP A 1 71 ? 13.746 0.572 -15.623 1.00 84.00 71 TRP A CA 1
ATOM 555 C C . TRP A 1 71 ? 15.028 1.282 -15.198 1.00 84.00 71 TRP A C 1
ATOM 557 O O . TRP A 1 71 ? 15.806 0.708 -14.446 1.00 84.00 71 TRP A O 1
ATOM 567 N N . ASP A 1 72 ? 15.211 2.543 -15.589 1.00 85.06 72 ASP A N 1
ATOM 568 C CA . ASP A 1 72 ? 16.297 3.393 -15.090 1.00 85.06 72 ASP A CA 1
ATOM 569 C C . ASP A 1 72 ? 15.844 4.193 -13.856 1.00 85.06 72 ASP A C 1
ATOM 571 O O . ASP A 1 72 ? 15.063 5.141 -13.958 1.00 85.06 72 ASP A O 1
ATOM 575 N N . MET A 1 73 ? 16.320 3.811 -12.666 1.00 78.31 73 MET A N 1
ATOM 576 C CA . MET A 1 73 ? 15.930 4.448 -11.395 1.00 78.31 73 MET A CA 1
ATOM 577 C C . MET A 1 73 ? 16.414 5.901 -11.268 1.00 78.31 73 MET A C 1
ATOM 579 O O . MET A 1 73 ? 15.881 6.643 -10.444 1.00 78.31 73 MET A O 1
ATOM 583 N N . SER A 1 74 ? 17.352 6.333 -12.119 1.00 79.12 74 SER A N 1
ATOM 584 C CA . SER A 1 74 ? 17.805 7.727 -12.173 1.00 79.12 74 SER A CA 1
ATOM 585 C C . SER A 1 74 ? 16.777 8.662 -12.842 1.00 79.12 74 SER A C 1
ATOM 587 O O . SER A 1 74 ? 16.836 9.888 -12.691 1.00 79.12 74 SER A O 1
ATOM 589 N N . GLU A 1 75 ? 15.772 8.116 -13.543 1.00 75.56 75 GLU A N 1
ATOM 590 C CA . GLU A 1 75 ? 14.714 8.900 -14.178 1.00 75.56 75 GLU A CA 1
ATOM 591 C C . GLU A 1 75 ? 13.681 9.441 -13.171 1.00 75.56 75 GLU A C 1
ATOM 593 O O . GLU A 1 75 ? 12.738 8.768 -12.751 1.00 75.56 75 GLU A O 1
ATOM 598 N N . LYS A 1 76 ? 13.752 10.746 -12.878 1.00 68.69 76 LYS A N 1
ATOM 599 C CA . LYS A 1 76 ? 12.835 11.441 -11.945 1.00 68.69 76 LYS A CA 1
ATOM 600 C C . LYS A 1 76 ? 11.356 11.498 -12.376 1.00 68.69 76 LYS A C 1
ATOM 602 O O . LYS A 1 76 ? 10.512 11.970 -11.619 1.00 68.69 76 LYS A O 1
ATOM 607 N N . LYS A 1 77 ? 11.001 11.042 -13.585 1.00 64.69 77 LYS A N 1
ATOM 608 C CA . LYS A 1 77 ? 9.623 11.105 -14.127 1.00 64.69 77 LYS A CA 1
ATOM 609 C C . LYS A 1 77 ? 8.683 10.020 -13.571 1.00 64.69 77 LYS A C 1
ATOM 611 O O . LYS A 1 77 ? 7.518 9.963 -13.970 1.00 64.69 77 LYS A O 1
ATOM 616 N N . PHE A 1 78 ? 9.158 9.166 -12.661 1.00 60.66 78 PHE A N 1
ATOM 617 C CA . PHE A 1 78 ? 8.470 7.926 -12.304 1.00 60.66 78 PHE A CA 1
ATOM 618 C C . PHE A 1 78 ? 7.136 8.084 -11.571 1.00 60.66 78 PHE A C 1
ATOM 620 O O . PHE A 1 78 ? 6.236 7.278 -11.807 1.00 60.66 78 PHE A O 1
ATOM 627 N N . GLN A 1 79 ? 6.955 9.128 -10.753 1.00 57.56 79 GLN A N 1
ATOM 628 C CA . GLN A 1 79 ? 5.822 9.206 -9.812 1.00 57.56 79 GLN A CA 1
ATOM 629 C C . GLN A 1 79 ? 4.424 9.160 -10.470 1.00 57.56 79 GLN A C 1
ATOM 631 O O . GLN A 1 79 ? 3.444 8.868 -9.796 1.00 57.56 79 GLN A O 1
ATOM 636 N N . GLY A 1 80 ? 4.309 9.375 -11.788 1.00 57.66 80 GLY A N 1
ATOM 637 C CA . GLY A 1 80 ? 3.060 9.164 -12.536 1.00 57.66 80 GLY A CA 1
ATOM 638 C C . GLY A 1 80 ? 3.124 8.114 -13.650 1.00 57.66 80 GLY A C 1
ATOM 639 O O . GLY A 1 80 ? 2.086 7.765 -14.214 1.00 57.66 80 GLY A O 1
ATOM 640 N N . PHE A 1 81 ? 4.312 7.628 -14.019 1.00 62.31 81 PHE A N 1
ATOM 641 C CA . PHE A 1 81 ? 4.471 6.724 -15.161 1.00 62.31 81 PHE A CA 1
ATOM 642 C C . PHE A 1 81 ? 4.166 5.273 -14.791 1.00 62.31 81 PHE A C 1
ATOM 644 O O . PHE A 1 81 ? 3.523 4.578 -15.573 1.00 62.31 81 PHE A O 1
ATOM 651 N N . PHE A 1 82 ? 4.540 4.841 -13.583 1.00 63.84 82 PHE A N 1
ATOM 652 C CA . PHE A 1 82 ? 4.259 3.486 -13.108 1.00 63.84 82 PHE A CA 1
ATOM 653 C C . PHE A 1 82 ? 2.756 3.195 -13.071 1.00 63.84 82 PHE A C 1
ATOM 655 O O . PHE A 1 82 ? 2.283 2.256 -13.709 1.00 63.84 82 PHE A O 1
ATOM 662 N N . ALA A 1 83 ? 1.983 4.088 -12.445 1.00 62.19 83 ALA A N 1
ATOM 663 C CA . ALA A 1 83 ? 0.526 4.000 -12.417 1.00 62.19 83 ALA A CA 1
ATOM 664 C C . ALA A 1 83 ? -0.080 3.981 -13.835 1.00 62.19 83 ALA A C 1
ATOM 666 O O . ALA A 1 83 ? -0.958 3.174 -14.127 1.00 62.19 83 ALA A O 1
ATOM 667 N N . LYS A 1 84 ? 0.427 4.808 -14.763 1.00 63.91 84 LYS A N 1
ATOM 668 C CA . LYS A 1 84 ? -0.023 4.810 -16.168 1.00 63.91 84 LYS A CA 1
ATOM 669 C C . LYS A 1 84 ? 0.316 3.516 -16.906 1.00 63.91 84 LYS A C 1
ATOM 671 O O . LYS A 1 84 ? -0.503 3.042 -17.690 1.00 63.91 84 LYS A O 1
ATOM 676 N N . LYS A 1 85 ? 1.493 2.937 -16.664 1.00 66.25 85 LYS A N 1
ATOM 677 C CA . LYS A 1 85 ? 1.901 1.664 -17.264 1.00 66.25 85 LYS A CA 1
ATOM 678 C C . LYS A 1 85 ? 1.006 0.524 -16.776 1.00 66.25 85 LYS A C 1
ATOM 680 O O . LYS A 1 85 ? 0.556 -0.276 -17.585 1.00 66.25 85 LYS A O 1
ATOM 685 N N . LEU A 1 86 ? 0.649 0.516 -15.495 1.00 61.06 86 LEU A N 1
ATOM 686 C CA . LEU A 1 86 ? -0.281 -0.456 -14.913 1.00 61.06 86 LEU A CA 1
ATOM 687 C C . LEU A 1 86 ? -1.707 -0.308 -15.466 1.00 61.06 86 LEU A C 1
ATOM 689 O O . LEU A 1 86 ? -2.363 -1.305 -15.768 1.00 61.06 86 LEU A O 1
ATOM 693 N N . VAL A 1 87 ? -2.169 0.926 -15.695 1.00 62.88 87 VAL A N 1
ATOM 694 C CA . VAL A 1 87 ? -3.436 1.185 -16.402 1.00 62.88 87 VAL A CA 1
ATOM 695 C C . VAL A 1 87 ? -3.399 0.617 -17.825 1.00 62.88 87 VAL A C 1
ATOM 697 O O . VAL A 1 87 ? -4.354 -0.039 -18.238 1.00 62.88 87 VAL A O 1
ATOM 700 N N . GLN A 1 88 ? -2.298 0.808 -18.560 1.00 63.78 88 GLN A N 1
ATOM 701 C CA . GLN A 1 88 ? -2.116 0.247 -19.907 1.00 63.78 88 GLN A CA 1
ATOM 702 C C . GLN A 1 88 ? -2.076 -1.288 -19.923 1.00 63.78 88 GLN A C 1
ATOM 704 O O . GLN A 1 88 ? -2.501 -1.889 -20.905 1.00 63.78 88 GLN A O 1
ATOM 709 N N . LEU A 1 89 ? -1.619 -1.918 -18.838 1.00 64.62 89 LEU A N 1
ATOM 710 C CA . LEU A 1 89 ? -1.647 -3.373 -18.645 1.00 64.62 89 LEU A CA 1
ATOM 711 C C . LEU A 1 89 ? -3.039 -3.902 -18.236 1.00 64.62 89 LEU A C 1
ATOM 713 O O . LEU A 1 89 ? -3.185 -5.081 -17.928 1.00 64.62 89 LEU A O 1
ATOM 717 N N . GLY A 1 90 ? -4.073 -3.051 -18.238 1.00 58.00 90 GLY A N 1
ATOM 718 C CA . GLY A 1 90 ? -5.455 -3.437 -17.935 1.00 58.00 90 GLY A CA 1
ATOM 719 C C . GLY A 1 90 ? -5.789 -3.491 -16.441 1.00 58.00 90 GLY A C 1
ATOM 720 O O . GLY A 1 90 ? -6.874 -3.936 -16.073 1.00 58.00 90 GLY A O 1
ATOM 721 N N . LEU A 1 91 ? -4.896 -3.011 -15.570 1.00 60.00 91 LEU A N 1
ATOM 722 C CA . LEU A 1 91 ? -5.045 -3.070 -14.106 1.00 60.00 91 LEU A CA 1
ATOM 723 C C . LEU A 1 91 ? -5.619 -1.770 -13.520 1.00 60.00 91 LEU A C 1
ATOM 725 O O . LEU A 1 91 ? -5.784 -1.628 -12.313 1.00 60.00 91 LEU A O 1
ATOM 729 N N . GLY A 1 92 ? -5.953 -0.799 -14.367 1.00 52.38 92 GLY A N 1
ATOM 730 C CA . GLY A 1 92 ? -6.174 0.587 -13.955 1.00 52.38 92 GLY A CA 1
ATOM 731 C C . GLY A 1 92 ? -7.365 0.866 -13.038 1.00 52.38 92 GLY A C 1
ATOM 732 O O . GLY A 1 92 ? -7.424 1.945 -12.476 1.00 52.38 92 GLY A O 1
ATOM 733 N N . VAL A 1 93 ? -8.327 -0.045 -12.870 1.00 48.53 93 VAL A N 1
ATOM 734 C CA . VAL A 1 93 ? -9.603 0.300 -12.197 1.00 48.53 93 VAL A CA 1
ATOM 735 C C . VAL A 1 93 ? -9.827 -0.405 -10.859 1.00 48.53 93 VAL A C 1
ATOM 737 O O . VAL A 1 93 ? -10.730 -0.025 -10.124 1.00 48.53 93 VAL A O 1
ATOM 740 N N . LYS A 1 94 ? -9.009 -1.407 -10.512 1.00 48.84 94 LYS A N 1
ATOM 741 C CA . LYS A 1 94 ? -9.131 -2.163 -9.245 1.00 48.84 94 LYS A CA 1
ATOM 742 C C . LYS A 1 94 ? -7.852 -2.209 -8.403 1.00 48.84 94 LYS A C 1
ATOM 744 O O . LYS A 1 94 ? -7.868 -2.791 -7.327 1.00 48.84 94 LYS A O 1
ATOM 749 N N . PHE A 1 95 ? -6.756 -1.623 -8.885 1.00 50.09 95 PHE A N 1
ATOM 750 C CA . PHE A 1 95 ? -5.420 -1.889 -8.344 1.00 50.09 95 PHE A CA 1
ATOM 751 C C . PHE A 1 95 ? -4.691 -0.646 -7.822 1.00 50.09 95 PHE A C 1
ATOM 753 O O . PHE A 1 95 ? -3.590 -0.784 -7.312 1.00 50.09 95 PHE A O 1
ATOM 760 N N . TYR A 1 96 ? -5.296 0.548 -7.875 1.00 43.47 96 TYR A N 1
ATOM 761 C CA . TYR A 1 96 ? -4.675 1.776 -7.348 1.00 43.47 96 TYR A CA 1
ATOM 762 C C . TYR A 1 96 ? -4.368 1.726 -5.840 1.00 43.47 96 TYR A C 1
ATOM 764 O O . TYR A 1 96 ? -3.558 2.513 -5.375 1.00 43.47 96 TYR A O 1
ATOM 772 N N . VAL A 1 97 ? -5.019 0.833 -5.087 1.00 47.81 97 VAL A N 1
ATOM 773 C CA . VAL A 1 97 ? -4.843 0.690 -3.628 1.00 47.81 97 VAL A CA 1
ATOM 774 C C . VAL A 1 97 ? -3.855 -0.430 -3.263 1.00 47.81 97 VAL A C 1
ATOM 776 O O . VAL A 1 97 ? -3.382 -0.491 -2.136 1.00 47.81 97 VAL A O 1
ATOM 779 N N . LEU A 1 98 ? -3.532 -1.324 -4.202 1.00 38.50 98 LEU A N 1
ATOM 780 C CA . LEU A 1 98 ? -2.720 -2.524 -3.954 1.00 38.50 98 LEU A CA 1
ATOM 781 C C . LEU A 1 98 ? -1.256 -2.369 -4.390 1.00 38.50 98 LEU A C 1
ATOM 783 O O . LEU A 1 98 ? -0.511 -3.349 -4.353 1.00 38.50 98 LEU A O 1
ATOM 787 N N . ILE A 1 99 ? -0.865 -1.172 -4.838 1.00 39.62 99 ILE A N 1
ATOM 788 C CA . ILE A 1 99 ? 0.448 -0.882 -5.419 1.00 39.62 99 ILE A CA 1
ATOM 789 C C . ILE A 1 99 ? 0.963 0.456 -4.897 1.00 39.62 99 ILE A C 1
ATOM 791 O O . ILE A 1 99 ? 0.193 1.438 -4.980 1.00 39.62 99 ILE A O 1
#

Organism: NCBI:txid2747483

Radius of gyration: 17.3 Å; chains: 1; bounding box: 41×31×39 Å

InterPro domains:
  IPR006939 SNF5/SMARCB1/INI1 [PF04855] (2-96)

Sequence (99 aa):
SLITPEQFAETLCDDLDLPPLSFVPAIAQSIRQQIDAFPTDNLLEEQADQRVILKLNIHVGNISLVDQFEWDMSEKKFQGFFAKKLVQLGLGVKFYVLI

Secondary structure (DSSP, 8-state):
--S-HHHHHHHHHHHTT--HHHHHHHHHHHHHHHHHHS----TTTT-S--EEEEEEEEEETTEEEEEEEEEETT-TTHHHHHHHHHIIIIITTT-TT--